Protein AF-A0A3A0GHF0-F1 (afdb_monomer_lite)

Secondary structure (DSSP, 8-state):
-HHHHHHHHHHHHHHHHHHHHHHTTSTTTT-THHHHHHHHHHHHHHHHHHHHHHHHHHHHHTTS-GGGPPTT-------EEEESSPPEEPTTT--EESEEEEEEEEEEEETTEEEEEEEEEEEEE--EEEEETTEEEEE-----GGG-PPPP--HHHHHHHHHHHHH--PPP---

Radius of gyration: 25.79 Å; chains: 1; bounding box: 51×45×76 Å

Sequence (175 aa):
MKKGCLILLLIWIVLSALYYQVLQGTELADQIWVPILYGLSGVLVIANLQGLRMVFGMRSAAKRAPHEWKAGSLVGFSGRIQAVSKALIAPFSGKEAVIIEYEIERRVGSGKSTSMQNHFMGFLMTPCTVYSARGPVRLIGFPLLAQIHPASDDPYSYEKAARYLAAAKFKELQK

Foldseek 3Di:
DVVVVVVLVVQLVVQLVVLQVVCCPDPCNVVSVVSNVVSVVVSVVVVVVVVVVVVVVQVVLQVDFPVPDDPPDRHDHAADKDAPDFFDQAPPPRDGHQKDWDWDWDWDDDDPPTDIHTDDIDIDHGWIWGDDPRGIDTDHDDPPVVPPDPPDPDPVVVVVVVVVVVPDDDDDDDD

pLDDT: mean 76.84, std 15.42, range [37.19, 96.25]

Structure (mmCIF, N/CA/C/O backbone):
data_AF-A0A3A0GHF0-F1
#
_entry.id   AF-A0A3A0GHF0-F1
#
loop_
_atom_site.group_PDB
_atom_site.id
_atom_site.type_symbol
_atom_site.label_atom_id
_atom_site.label_alt_id
_atom_site.label_comp_id
_atom_site.label_asym_id
_atom_site.label_entity_id
_atom_site.label_seq_id
_atom_site.pdbx_PDB_ins_code
_atom_site.Cartn_x
_atom_site.Cartn_y
_atom_site.Cartn_z
_atom_site.occupancy
_atom_site.B_iso_or_equiv
_atom_site.auth_seq_id
_atom_site.auth_comp_id
_atom_site.auth_asym_id
_atom_site.auth_atom_id
_atom_site.pdbx_PDB_model_num
ATOM 1 N N . MET A 1 1 ? -13.570 14.878 3.637 1.00 53.16 1 MET A N 1
ATOM 2 C CA . MET A 1 1 ? -13.098 14.838 5.045 1.00 53.16 1 MET A CA 1
ATOM 3 C C . MET A 1 1 ? -14.219 14.970 6.084 1.00 53.16 1 MET A C 1
ATOM 5 O O . MET A 1 1 ? -14.270 14.131 6.970 1.00 53.16 1 MET A O 1
ATOM 9 N N . LYS A 1 2 ? -15.156 15.932 5.978 1.00 68.69 2 LYS A N 1
ATOM 10 C CA . LYS A 1 2 ? -16.196 16.176 7.012 1.00 68.69 2 LYS A CA 1
ATOM 11 C C . LYS A 1 2 ? -17.116 14.975 7.322 1.00 68.69 2 LYS A C 1
ATOM 13 O O . LYS A 1 2 ? -17.438 14.743 8.478 1.00 68.69 2 LYS A O 1
ATOM 18 N N . LYS A 1 3 ? -17.486 14.177 6.310 1.00 80.38 3 LYS A N 1
ATOM 19 C CA . LYS A 1 3 ? -18.408 13.033 6.474 1.00 80.38 3 LYS A CA 1
ATOM 20 C C . LYS A 1 3 ? -17.802 11.864 7.268 1.00 80.38 3 LYS A C 1
ATOM 22 O O . LYS A 1 3 ? -18.480 11.298 8.112 1.00 80.38 3 LYS A O 1
ATOM 27 N N . GLY A 1 4 ? -16.527 11.531 7.037 1.00 79.44 4 GLY A N 1
ATOM 28 C CA . GLY A 1 4 ? -15.857 10.424 7.737 1.00 79.44 4 GLY A CA 1
ATOM 29 C C . GLY A 1 4 ? -15.609 10.720 9.217 1.00 79.44 4 GLY A C 1
ATOM 30 O O . GLY A 1 4 ? -15.836 9.861 10.061 1.00 79.44 4 GLY A O 1
ATOM 31 N N . CYS A 1 5 ? -15.229 11.963 9.530 1.00 86.00 5 CYS A N 1
ATOM 32 C CA . CYS A 1 5 ? -15.064 12.413 10.912 1.00 86.00 5 CYS A CA 1
ATOM 33 C C . CYS A 1 5 ? -16.392 12.358 11.688 1.00 86.00 5 CYS A C 1
ATOM 35 O O . CYS A 1 5 ? -16.434 11.817 12.787 1.00 86.00 5 CYS A O 1
ATOM 37 N N . LEU A 1 6 ? -17.494 12.822 11.080 1.00 91.69 6 LEU A N 1
ATOM 38 C CA . LEU A 1 6 ? -18.823 12.777 11.700 1.00 91.69 6 LEU A CA 1
ATOM 39 C C . LEU A 1 6 ? -19.262 11.339 12.031 1.00 91.69 6 LEU A C 1
ATOM 41 O O . LEU A 1 6 ? -19.767 11.085 13.119 1.00 91.69 6 LEU A O 1
ATOM 45 N N . ILE A 1 7 ? -19.044 10.395 11.110 1.00 90.06 7 ILE A N 1
ATOM 46 C CA . ILE A 1 7 ? -19.408 8.984 11.312 1.00 90.06 7 ILE A CA 1
ATOM 47 C C . ILE A 1 7 ? -18.605 8.368 12.465 1.00 90.06 7 ILE A C 1
ATOM 49 O O . ILE A 1 7 ? -19.186 7.700 13.316 1.00 90.06 7 ILE A O 1
ATOM 53 N N . LEU A 1 8 ? -17.292 8.614 12.533 1.00 88.62 8 LEU A N 1
ATOM 54 C CA . LEU A 1 8 ? -16.449 8.115 13.628 1.00 88.62 8 LEU A CA 1
ATOM 55 C C . LEU A 1 8 ? -16.881 8.678 14.986 1.00 88.62 8 LEU A C 1
ATOM 57 O O . LEU A 1 8 ? -16.920 7.940 15.967 1.00 88.62 8 LEU A O 1
ATOM 61 N N . LEU A 1 9 ? -17.256 9.958 15.027 1.00 92.81 9 LEU A N 1
ATOM 62 C CA . LEU A 1 9 ? -17.736 10.619 16.238 1.00 92.81 9 LEU A CA 1
ATOM 63 C C . LEU A 1 9 ? -19.074 10.020 16.705 1.00 92.81 9 LEU A C 1
ATOM 65 O O . LEU A 1 9 ? -19.246 9.739 17.887 1.00 92.81 9 LEU A O 1
ATOM 69 N N . LEU A 1 10 ? -19.994 9.729 15.780 1.00 94.38 10 LEU A N 1
ATOM 70 C CA . LEU A 1 10 ? -21.251 9.046 16.107 1.00 94.38 10 LEU A CA 1
ATOM 71 C C . LEU A 1 10 ? -21.016 7.638 16.666 1.00 94.38 10 LEU A C 1
ATOM 73 O O . LEU A 1 10 ? -21.598 7.286 17.690 1.00 94.38 10 LEU A O 1
ATOM 77 N N . ILE A 1 11 ? -20.138 6.848 16.040 1.00 94.00 11 ILE A N 1
ATOM 78 C CA . ILE A 1 11 ? -19.788 5.504 16.530 1.00 94.00 11 ILE A CA 1
ATOM 79 C C . ILE A 1 11 ? -19.173 5.593 17.931 1.00 94.00 11 ILE A C 1
ATOM 81 O O . ILE A 1 11 ? -19.510 4.792 18.802 1.00 94.00 11 ILE A O 1
ATOM 85 N N . TRP A 1 12 ? -18.314 6.585 18.169 1.00 95.88 12 TRP A N 1
ATOM 86 C CA . TRP A 1 12 ? -17.704 6.820 19.473 1.00 95.88 12 TRP A CA 1
ATOM 87 C C . TRP A 1 12 ? -18.730 7.118 20.569 1.00 95.88 12 TRP A C 1
ATOM 89 O O . TRP A 1 12 ? -18.669 6.512 21.639 1.00 95.88 12 TRP A O 1
ATOM 99 N N . ILE A 1 13 ? -19.686 8.013 20.300 1.00 95.81 13 ILE A N 1
ATOM 100 C CA . ILE A 1 13 ? -20.758 8.357 21.247 1.00 95.81 13 ILE A CA 1
ATOM 101 C C . ILE A 1 13 ? -21.580 7.112 21.584 1.00 95.81 13 ILE A C 1
ATOM 103 O O . ILE A 1 13 ? -21.816 6.832 22.758 1.00 95.81 13 ILE A O 1
ATOM 107 N N . VAL A 1 14 ? -21.973 6.339 20.567 1.00 96.25 14 VAL A N 1
ATOM 108 C CA . VAL A 1 14 ? -22.766 5.116 20.752 1.00 96.25 14 VAL A CA 1
ATOM 109 C C . VAL A 1 14 ? -22.005 4.083 21.584 1.00 96.25 14 VAL A C 1
ATOM 111 O O . VAL A 1 14 ? -22.564 3.535 22.530 1.00 96.25 14 VAL A O 1
ATOM 114 N N . LEU A 1 15 ? -20.724 3.843 21.287 1.00 95.12 15 LEU A N 1
ATOM 115 C CA . LEU A 1 15 ? -19.904 2.909 22.063 1.00 95.12 15 LEU A CA 1
ATOM 116 C C . LEU A 1 15 ? -19.706 3.377 23.503 1.00 95.12 15 LEU A C 1
ATOM 118 O O . LEU A 1 15 ? -19.812 2.570 24.420 1.00 95.12 15 LEU A O 1
ATOM 122 N N . SER A 1 16 ? -19.471 4.671 23.712 1.00 93.88 16 SER A N 1
ATOM 123 C CA . SER A 1 16 ? -19.315 5.237 25.055 1.00 93.88 16 SER A CA 1
ATOM 124 C C . SER A 1 16 ? -20.600 5.078 25.876 1.00 93.88 16 SER A C 1
ATOM 126 O O . SER A 1 16 ? -20.542 4.679 27.035 1.00 93.88 16 SER A O 1
ATOM 128 N N . ALA A 1 17 ? -21.769 5.307 25.269 1.00 94.50 17 ALA A N 1
ATOM 129 C CA . ALA A 1 17 ? -23.062 5.096 25.921 1.00 94.50 17 ALA A CA 1
ATOM 130 C C . ALA A 1 17 ? -23.320 3.614 26.253 1.00 94.50 17 ALA A C 1
ATOM 132 O O . ALA A 1 17 ? -23.797 3.304 27.344 1.00 94.50 17 ALA A O 1
ATOM 133 N N . LEU A 1 18 ? -22.958 2.695 25.351 1.00 94.69 18 LEU A N 1
ATOM 134 C CA . LEU A 1 18 ? -23.051 1.251 25.593 1.00 94.69 18 LEU A CA 1
ATOM 135 C C . LEU A 1 18 ? -22.135 0.810 26.741 1.00 94.69 18 LEU A C 1
ATOM 137 O O . LEU A 1 18 ? -22.583 0.099 27.637 1.00 94.69 18 LEU A O 1
ATOM 141 N N . TYR A 1 19 ? -20.878 1.264 26.761 1.00 93.25 19 TYR A N 1
ATOM 142 C CA . TYR A 1 19 ? -19.967 0.982 27.872 1.00 93.25 19 TYR A CA 1
ATOM 143 C C . TYR A 1 19 ? -20.485 1.557 29.187 1.00 93.25 19 TYR A C 1
ATOM 145 O O . TYR A 1 19 ? -20.392 0.887 30.210 1.00 93.25 19 TYR A O 1
ATOM 153 N N . TYR A 1 20 ? -21.070 2.757 29.167 1.00 93.06 20 TYR A N 1
ATOM 154 C CA . TYR A 1 20 ? -21.671 3.349 30.359 1.00 93.06 20 TYR A CA 1
ATOM 155 C C . TYR A 1 20 ? -22.799 2.470 30.913 1.00 93.06 20 TYR A C 1
ATOM 157 O O . TYR A 1 20 ? -22.801 2.185 32.105 1.00 93.06 20 TYR A O 1
ATOM 165 N N . GLN A 1 21 ? -23.698 1.964 30.057 1.00 92.88 21 GLN A N 1
ATOM 166 C CA . GLN A 1 21 ? -24.761 1.038 30.471 1.00 92.88 21 GLN A CA 1
ATOM 167 C C . GLN A 1 21 ? -24.212 -0.264 31.065 1.00 92.88 21 GLN A C 1
ATOM 169 O O . GLN A 1 21 ? -24.689 -0.710 32.105 1.00 92.88 21 GLN A O 1
ATOM 174 N N . VAL A 1 22 ? -23.192 -0.858 30.439 1.00 93.12 22 VAL A N 1
ATOM 175 C CA . VAL A 1 22 ? -22.561 -2.098 30.927 1.00 93.12 22 VAL A CA 1
ATOM 176 C C . VAL A 1 22 ? -21.872 -1.889 32.281 1.00 93.12 22 VAL A C 1
ATOM 178 O O . VAL A 1 22 ? -21.885 -2.784 33.124 1.00 93.12 22 VAL A O 1
ATOM 181 N N . LEU A 1 23 ? -21.294 -0.709 32.516 1.00 92.38 23 LEU A N 1
ATOM 182 C CA . LEU A 1 23 ? -20.559 -0.396 33.741 1.00 92.38 23 LEU A CA 1
ATOM 183 C C . LEU A 1 23 ? -21.449 -0.002 34.927 1.00 92.38 23 LEU A C 1
ATOM 185 O O . LEU A 1 23 ? -20.933 0.029 36.043 1.00 92.38 23 LEU A O 1
ATOM 189 N N . GLN A 1 24 ? -22.758 0.232 34.740 1.00 88.00 24 GLN A N 1
ATOM 190 C CA . GLN A 1 24 ? -23.667 0.644 35.826 1.00 88.00 24 GLN A CA 1
ATOM 191 C C . GLN A 1 24 ? -23.768 -0.363 36.989 1.00 88.00 24 GLN A C 1
ATOM 193 O O . GLN A 1 24 ? -24.219 0.004 38.067 1.00 88.00 24 GLN A O 1
ATOM 198 N N . GLY A 1 25 ? -23.332 -1.614 36.801 1.00 85.19 25 GLY A N 1
ATOM 199 C CA . GLY A 1 25 ? -23.279 -2.641 37.851 1.00 85.19 25 GLY A CA 1
ATOM 200 C C . GLY A 1 25 ? -21.897 -2.869 38.474 1.00 85.19 25 GLY A C 1
ATOM 201 O O . GLY A 1 25 ? -21.702 -3.880 39.142 1.00 85.19 25 GLY A O 1
ATOM 202 N N . THR A 1 26 ? -20.919 -1.998 38.215 1.00 90.19 26 THR A N 1
ATOM 203 C CA . THR A 1 26 ? -19.516 -2.188 38.627 1.00 90.19 26 THR A CA 1
ATOM 204 C C . THR A 1 26 ? -19.025 -1.048 39.516 1.00 90.19 26 THR A C 1
ATOM 206 O O . THR A 1 26 ? -19.581 0.045 39.491 1.00 90.19 26 THR A O 1
ATOM 209 N N . GLU A 1 27 ? -17.920 -1.256 40.237 1.00 89.50 27 GLU A N 1
ATOM 210 C CA . GLU A 1 27 ? -17.247 -0.206 41.032 1.00 89.50 27 GLU A CA 1
ATOM 211 C C . GLU A 1 27 ? -16.770 0.995 40.190 1.00 89.50 27 GLU A C 1
ATOM 213 O O . GLU A 1 27 ? -16.415 2.046 40.718 1.00 89.50 27 GLU A O 1
ATOM 218 N N . LEU A 1 28 ? -16.767 0.852 38.862 1.00 86.25 28 LEU A N 1
ATOM 219 C CA . LEU A 1 28 ? -16.364 1.878 37.905 1.00 86.25 28 LEU A CA 1
ATOM 220 C C . LEU A 1 28 ? -17.543 2.746 37.428 1.00 86.25 28 LEU A C 1
ATOM 222 O O . LEU A 1 28 ? -17.331 3.634 36.603 1.00 86.25 28 LEU A O 1
ATOM 226 N N . ALA A 1 29 ? -18.767 2.517 37.923 1.00 85.81 29 ALA A N 1
ATOM 227 C CA . ALA A 1 29 ? -19.974 3.225 37.484 1.00 85.81 29 ALA A CA 1
ATOM 228 C C . ALA A 1 29 ? -19.890 4.753 37.669 1.00 85.81 29 ALA A C 1
ATOM 230 O O . ALA A 1 29 ? -20.343 5.505 36.803 1.00 85.81 29 ALA A O 1
ATOM 231 N N . ASP A 1 30 ? -19.254 5.213 38.750 1.00 87.44 30 ASP A N 1
ATOM 232 C CA . ASP A 1 30 ? -19.112 6.644 39.063 1.00 87.44 30 ASP A CA 1
ATOM 233 C C . ASP A 1 30 ? -18.030 7.338 38.218 1.00 87.44 30 ASP A C 1
ATOM 235 O O . ASP A 1 30 ? -17.949 8.567 38.145 1.00 87.44 30 ASP A O 1
ATOM 239 N N . GLN A 1 31 ? -17.184 6.564 37.538 1.00 91.62 31 GLN A N 1
ATOM 240 C CA . GLN A 1 31 ? -16.056 7.082 36.777 1.00 91.62 31 GLN A CA 1
ATOM 241 C C . GLN A 1 31 ? -16.444 7.317 35.315 1.00 91.62 31 GLN A C 1
ATOM 243 O O . GLN A 1 31 ? -16.125 6.529 34.429 1.00 91.62 31 GLN A O 1
ATOM 248 N N . ILE A 1 32 ? -17.077 8.461 35.039 1.00 88.56 32 ILE A N 1
ATOM 249 C CA . ILE A 1 32 ? -17.565 8.847 33.696 1.00 88.56 32 ILE A CA 1
ATOM 250 C C . ILE A 1 32 ? -16.465 8.800 32.615 1.00 88.56 32 ILE A C 1
ATOM 252 O O . ILE A 1 32 ? -16.749 8.550 31.444 1.00 88.56 32 ILE A O 1
ATOM 256 N N . TRP A 1 33 ? -15.195 8.996 32.979 1.00 92.31 33 TRP A N 1
ATOM 257 C CA . TRP A 1 33 ? -14.073 8.945 32.035 1.00 92.31 33 TRP A CA 1
ATOM 258 C C . TRP A 1 33 ? -13.784 7.532 31.495 1.00 92.31 33 TRP A C 1
ATOM 260 O O . TRP A 1 33 ? -13.268 7.395 30.384 1.00 92.31 33 TRP A O 1
ATOM 270 N N . VAL A 1 34 ? -14.140 6.481 32.239 1.00 92.25 34 VAL A N 1
ATOM 271 C CA . VAL A 1 34 ? -13.896 5.078 31.875 1.00 92.25 34 VAL A CA 1
ATOM 272 C C . VAL A 1 34 ? -14.632 4.693 30.581 1.00 92.25 34 VAL A C 1
ATOM 274 O O . VAL A 1 34 ? -13.960 4.328 29.612 1.00 92.25 34 VAL A O 1
ATOM 277 N N . PRO A 1 35 ? -15.970 4.821 30.472 1.00 91.44 35 PRO A N 1
ATOM 278 C CA . PRO A 1 35 ? -16.691 4.482 29.243 1.00 91.44 35 PRO A CA 1
ATOM 279 C C . PRO A 1 35 ? -16.289 5.345 28.042 1.00 91.44 35 PRO A C 1
ATOM 281 O O . PRO A 1 35 ? -16.324 4.863 26.913 1.00 91.44 35 PRO A O 1
ATOM 284 N N . ILE A 1 36 ? -15.846 6.586 28.267 1.00 93.19 36 ILE A N 1
ATOM 285 C CA . ILE A 1 36 ? -15.336 7.486 27.220 1.00 93.19 36 ILE A CA 1
ATOM 286 C C . ILE A 1 36 ? -14.039 6.928 26.605 1.00 93.19 36 ILE A C 1
ATOM 288 O O . ILE A 1 36 ? -13.903 6.867 25.377 1.00 93.19 36 ILE A O 1
ATOM 292 N N . LEU A 1 37 ? -13.092 6.487 27.442 1.00 93.81 37 LEU A N 1
ATOM 293 C CA . LEU A 1 37 ? -11.836 5.886 26.979 1.00 93.81 37 LEU A CA 1
ATOM 294 C C . LEU A 1 37 ? -12.051 4.522 26.318 1.00 93.81 37 LEU A C 1
ATOM 296 O O . LEU A 1 37 ? -11.461 4.259 25.269 1.00 93.81 37 LEU A O 1
ATOM 300 N N . TYR A 1 38 ? -12.914 3.675 26.882 1.00 93.06 38 TYR A N 1
ATOM 301 C CA . TYR A 1 38 ? -13.268 2.392 26.266 1.00 93.06 38 TYR A CA 1
ATOM 302 C C . TYR A 1 38 ? -14.021 2.573 24.942 1.00 93.06 38 TYR A C 1
ATOM 304 O O . TYR A 1 38 ? -13.766 1.858 23.973 1.00 93.06 38 TYR A O 1
ATOM 312 N N . GLY A 1 39 ? -14.890 3.581 24.846 1.00 91.88 39 GLY A N 1
ATOM 313 C CA . GLY A 1 39 ? -15.513 3.964 23.585 1.00 91.88 39 GLY A CA 1
ATOM 314 C C . GLY A 1 39 ? -14.474 4.375 22.541 1.00 91.88 39 GLY A C 1
ATOM 315 O O . GLY A 1 39 ? -14.554 3.949 21.388 1.00 91.88 39 GLY A O 1
ATOM 316 N N . LEU A 1 40 ? -13.462 5.160 22.935 1.00 93.62 40 LEU A N 1
ATOM 317 C CA . LEU A 1 40 ? -12.392 5.603 22.034 1.00 93.62 40 LEU A CA 1
ATOM 318 C C . LEU A 1 40 ? -11.540 4.427 21.543 1.00 93.62 40 LEU A C 1
ATOM 320 O O . LEU A 1 40 ? -11.281 4.315 20.343 1.00 93.62 40 LEU A O 1
ATOM 324 N N . SER A 1 41 ? -11.134 3.531 22.445 1.00 93.31 41 SER A N 1
ATOM 325 C CA . SER A 1 41 ? -10.373 2.336 22.074 1.00 93.31 41 SER A CA 1
ATOM 326 C C . SER A 1 41 ? -11.181 1.425 21.144 1.00 93.31 41 SER A C 1
ATOM 328 O O . SER A 1 41 ? -10.644 0.953 20.141 1.00 93.31 41 SER A O 1
ATOM 330 N N . GLY A 1 42 ? -12.487 1.268 21.385 1.00 92.19 42 GLY A N 1
ATOM 331 C CA . GLY A 1 42 ? -13.397 0.536 20.504 1.00 92.19 42 GLY A CA 1
ATOM 332 C C . GLY A 1 42 ? -13.442 1.104 19.082 1.00 92.19 42 GLY A C 1
ATOM 333 O O . GLY A 1 42 ? -13.328 0.353 18.110 1.00 92.19 42 GLY A O 1
ATOM 334 N N . VAL A 1 43 ? -13.516 2.430 18.931 1.00 93.06 43 VAL A N 1
ATOM 335 C CA . VAL A 1 43 ? -13.459 3.085 17.610 1.00 93.06 43 VAL A CA 1
ATOM 336 C C . VAL A 1 43 ? -12.129 2.829 16.909 1.00 93.06 43 VAL A C 1
ATOM 338 O O . VAL A 1 43 ? -12.123 2.526 15.715 1.00 93.06 43 VAL A O 1
ATOM 341 N N . LEU A 1 44 ? -11.006 2.905 17.630 1.00 90.75 44 LEU A N 1
ATOM 342 C CA . LEU A 1 44 ? -9.686 2.616 17.063 1.00 90.75 44 LEU A CA 1
ATOM 343 C C . LEU A 1 44 ? -9.587 1.164 16.584 1.00 90.75 44 LEU A C 1
ATOM 345 O O . LEU A 1 44 ? -9.067 0.916 15.495 1.00 90.75 44 LEU A O 1
ATOM 349 N N . VAL A 1 45 ? -10.122 0.204 17.341 1.00 92.56 45 VAL A N 1
ATOM 350 C CA . VAL A 1 45 ? -10.171 -1.207 16.927 1.00 92.56 45 VAL A CA 1
ATOM 351 C C . VAL A 1 45 ? -11.007 -1.369 15.656 1.00 92.56 45 VAL A C 1
ATOM 353 O O . VAL A 1 45 ? -10.544 -1.986 14.697 1.00 92.56 45 VAL A O 1
ATOM 356 N N . ILE A 1 46 ? -12.199 -0.766 15.595 1.00 89.44 46 ILE A N 1
ATOM 357 C CA . ILE A 1 46 ? -13.063 -0.819 14.405 1.00 89.44 46 ILE A CA 1
ATOM 358 C C . ILE A 1 46 ? -12.363 -0.203 13.188 1.00 89.44 46 ILE A C 1
ATOM 360 O O . ILE A 1 46 ? -12.384 -0.794 12.108 1.00 89.44 46 ILE A O 1
ATOM 364 N N . ALA A 1 47 ? -11.709 0.949 13.349 1.00 86.44 47 ALA A N 1
ATOM 365 C CA . ALA A 1 47 ? -10.977 1.608 12.270 1.00 86.44 47 ALA A CA 1
ATOM 366 C C . ALA A 1 47 ? -9.832 0.727 11.734 1.00 86.44 47 ALA A C 1
ATOM 368 O O . ALA A 1 47 ? -9.688 0.559 10.521 1.00 86.44 47 ALA A O 1
ATOM 369 N N . ASN A 1 48 ? -9.066 0.092 12.626 1.00 87.62 48 ASN A N 1
ATOM 370 C CA . ASN A 1 48 ? -8.008 -0.844 12.238 1.00 87.62 48 ASN A CA 1
ATOM 371 C C . ASN A 1 48 ? -8.568 -2.093 11.533 1.00 87.62 48 ASN A C 1
ATOM 373 O O . ASN A 1 48 ? -8.014 -2.534 10.524 1.00 87.62 48 ASN A O 1
ATOM 377 N N . LEU A 1 49 ? -9.700 -2.634 11.996 1.00 88.88 49 LEU A N 1
ATOM 378 C CA . LEU A 1 49 ? -10.376 -3.765 11.350 1.00 88.88 49 LEU A CA 1
ATOM 379 C C . LEU A 1 49 ? -10.911 -3.412 9.956 1.00 88.88 49 LEU A C 1
ATOM 381 O O . LEU A 1 49 ? -10.846 -4.242 9.047 1.00 88.88 49 LEU A O 1
ATOM 385 N N . GLN A 1 50 ? -11.405 -2.189 9.751 1.00 83.75 50 GLN A N 1
ATOM 386 C CA . GLN A 1 50 ? -11.809 -1.707 8.427 1.00 83.75 50 GLN A CA 1
ATOM 387 C C . GLN A 1 50 ? -10.613 -1.631 7.470 1.00 83.75 50 GLN A C 1
ATOM 389 O O . GLN A 1 50 ? -10.711 -2.108 6.336 1.00 83.75 50 GLN A O 1
ATOM 394 N N . GLY A 1 51 ? -9.471 -1.118 7.940 1.00 78.06 51 GLY A N 1
ATOM 395 C CA . GLY A 1 51 ? -8.218 -1.129 7.180 1.00 78.06 51 GLY A CA 1
ATOM 396 C C . GLY A 1 51 ? -7.787 -2.549 6.809 1.00 78.06 51 GLY A C 1
ATOM 397 O O . GLY A 1 51 ? -7.474 -2.837 5.653 1.00 78.06 51 GLY A O 1
ATOM 398 N N . LEU A 1 52 ? -7.878 -3.481 7.758 1.00 81.94 52 LEU A N 1
ATOM 399 C CA . LEU A 1 52 ? -7.555 -4.885 7.525 1.00 81.94 52 LEU A CA 1
ATOM 400 C C . LEU A 1 52 ? -8.506 -5.542 6.506 1.00 81.94 52 LEU A C 1
ATOM 402 O O . LEU A 1 52 ? -8.061 -6.269 5.618 1.00 81.94 52 LEU A O 1
ATOM 406 N N . ARG A 1 53 ? -9.811 -5.248 6.572 1.00 79.12 53 ARG A N 1
ATOM 407 C CA . ARG A 1 53 ? -10.807 -5.726 5.597 1.00 79.12 53 ARG A CA 1
ATOM 408 C C . ARG A 1 53 ? -10.512 -5.212 4.190 1.00 79.12 53 ARG A C 1
ATOM 410 O O . ARG A 1 53 ? -10.639 -5.974 3.232 1.00 79.12 53 ARG A O 1
ATOM 417 N N . MET A 1 54 ? -10.081 -3.958 4.060 1.00 75.00 54 MET A N 1
ATOM 418 C CA . MET A 1 54 ? -9.657 -3.387 2.781 1.00 75.00 54 MET A CA 1
ATOM 419 C C . MET A 1 54 ? -8.439 -4.130 2.217 1.00 75.00 54 MET A C 1
ATOM 421 O O . MET A 1 54 ? -8.457 -4.533 1.055 1.00 75.00 54 MET A O 1
ATOM 425 N N . VAL A 1 55 ? -7.431 -4.414 3.050 1.00 74.00 55 VAL A N 1
ATOM 426 C CA . VAL A 1 55 ? -6.252 -5.206 2.656 1.00 74.00 55 VAL A CA 1
ATOM 427 C C . VAL A 1 55 ? -6.641 -6.625 2.234 1.00 74.00 55 VAL A C 1
ATOM 429 O O . VAL A 1 55 ? -6.141 -7.132 1.228 1.00 74.00 55 VAL A O 1
ATOM 432 N N . PHE A 1 56 ? -7.561 -7.278 2.947 1.00 75.00 56 PHE A N 1
ATOM 433 C CA . PHE A 1 56 ? -8.062 -8.596 2.550 1.00 75.00 56 PHE A CA 1
ATOM 434 C C . PHE A 1 56 ? -8.848 -8.559 1.233 1.00 75.00 56 PHE A C 1
ATOM 436 O O . PHE A 1 56 ? -8.689 -9.464 0.411 1.00 75.00 56 PHE A O 1
ATOM 443 N N . GLY A 1 57 ? -9.636 -7.508 0.994 1.00 67.88 57 GLY A N 1
ATOM 444 C CA . GLY A 1 57 ? -10.312 -7.274 -0.285 1.00 67.88 57 GLY A CA 1
ATOM 445 C C . GLY A 1 57 ? -9.330 -7.041 -1.438 1.00 67.88 57 GLY A C 1
ATOM 446 O O . GLY A 1 57 ? -9.489 -7.595 -2.521 1.00 67.88 57 GLY A O 1
ATOM 447 N N . MET A 1 58 ? -8.249 -6.300 -1.199 1.00 64.81 58 MET A N 1
ATOM 448 C CA . MET A 1 58 ? -7.171 -6.130 -2.178 1.00 64.81 58 MET A CA 1
ATOM 449 C C . MET A 1 58 ? -6.434 -7.445 -2.449 1.00 64.81 58 MET A C 1
ATOM 451 O O . MET A 1 58 ? -6.128 -7.761 -3.597 1.00 64.81 58 MET A O 1
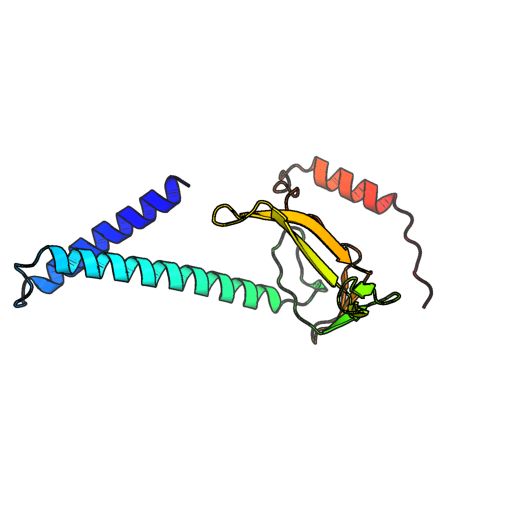ATOM 455 N N . ARG A 1 59 ? -6.198 -8.265 -1.416 1.00 64.94 59 ARG A N 1
ATOM 456 C CA . ARG A 1 59 ? -5.617 -9.606 -1.578 1.00 64.94 59 ARG A CA 1
ATOM 457 C C . ARG A 1 59 ? -6.512 -10.531 -2.394 1.00 64.94 59 ARG A C 1
ATOM 459 O O . ARG A 1 59 ? -5.979 -11.336 -3.148 1.00 64.94 59 ARG A O 1
ATOM 466 N N . SER A 1 60 ? -7.837 -10.455 -2.259 1.00 63.56 60 SER A N 1
ATOM 467 C CA . SER A 1 60 ? -8.748 -11.256 -3.085 1.00 63.56 60 SER A CA 1
ATOM 468 C C . SER A 1 60 ? -8.813 -10.746 -4.526 1.00 63.56 60 SER A C 1
ATOM 470 O O . SER A 1 60 ? -8.794 -11.563 -5.445 1.00 63.56 60 SER A O 1
ATOM 472 N N . ALA A 1 61 ? -8.766 -9.428 -4.746 1.00 61.75 61 ALA A N 1
ATOM 473 C CA . ALA A 1 61 ? -8.594 -8.847 -6.078 1.00 61.75 61 ALA A CA 1
ATOM 474 C C . ALA A 1 61 ? -7.269 -9.289 -6.727 1.00 61.75 61 ALA A C 1
ATOM 476 O O . ALA A 1 61 ? -7.238 -9.580 -7.920 1.00 61.75 61 ALA A O 1
ATOM 477 N N . ALA A 1 62 ? -6.206 -9.452 -5.930 1.00 64.00 62 ALA A N 1
ATOM 478 C CA . ALA A 1 62 ? -4.913 -9.959 -6.387 1.00 64.00 62 ALA A CA 1
ATOM 479 C C . ALA A 1 62 ? -4.881 -11.452 -6.753 1.00 64.00 62 ALA A C 1
ATOM 481 O O . ALA A 1 62 ? -3.876 -11.946 -7.273 1.00 64.00 62 ALA A O 1
ATOM 482 N N . LYS A 1 63 ? -5.959 -12.196 -6.470 1.00 67.62 63 LYS A N 1
ATOM 483 C CA . LYS A 1 63 ? -6.069 -13.615 -6.833 1.00 67.62 63 LYS A CA 1
ATOM 484 C C . LYS A 1 63 ? -6.559 -13.840 -8.261 1.00 67.62 63 LYS A C 1
ATOM 486 O O . LYS A 1 63 ? -6.390 -14.956 -8.744 1.00 67.62 63 LYS A O 1
ATOM 491 N N . ARG A 1 64 ? -7.134 -12.825 -8.914 1.00 72.38 64 ARG A N 1
ATOM 492 C CA . ARG A 1 64 ? -7.670 -12.936 -10.277 1.00 72.38 64 ARG A CA 1
ATOM 493 C C . ARG A 1 64 ? -6.548 -12.989 -11.301 1.00 72.38 64 ARG A C 1
ATOM 495 O O . ARG A 1 64 ? -5.577 -12.235 -11.195 1.00 72.38 64 ARG A O 1
ATOM 502 N N . ALA A 1 65 ? -6.680 -13.873 -12.281 1.00 77.88 65 ALA A N 1
ATOM 503 C CA . ALA A 1 65 ? -5.711 -13.963 -13.364 1.00 77.88 65 ALA A CA 1
ATOM 504 C C . ALA A 1 65 ? -5.805 -12.723 -14.276 1.00 77.88 65 ALA A C 1
ATOM 506 O O . ALA A 1 65 ? -6.889 -12.148 -14.389 1.00 77.88 65 ALA A O 1
ATOM 507 N N . PRO A 1 66 ? -4.714 -12.304 -14.950 1.00 80.19 66 PRO A N 1
ATOM 508 C CA . PRO A 1 66 ? -4.718 -11.090 -15.773 1.00 80.19 66 PRO A CA 1
ATOM 509 C C . PRO A 1 66 ? -5.819 -11.033 -16.843 1.00 80.19 66 PRO A C 1
ATOM 511 O O . PRO A 1 66 ? -6.323 -9.958 -17.149 1.00 80.19 66 PRO A O 1
ATOM 514 N N . HIS A 1 67 ? -6.236 -12.183 -17.381 1.00 80.25 67 HIS A N 1
ATOM 515 C CA . HIS A 1 67 ? -7.301 -12.270 -18.386 1.00 80.25 67 HIS A CA 1
ATOM 516 C C . HIS A 1 67 ? -8.717 -12.038 -17.820 1.00 80.25 67 HIS A C 1
ATOM 518 O O . HIS A 1 67 ? -9.646 -11.806 -18.584 1.00 80.25 67 HIS A O 1
ATOM 524 N N . GLU A 1 68 ? -8.896 -12.086 -16.497 1.00 82.75 68 GLU A N 1
ATOM 525 C CA . GLU A 1 68 ? -10.181 -11.861 -15.815 1.00 82.75 68 GLU A CA 1
ATOM 526 C C . GLU A 1 68 ? -10.368 -10.396 -15.381 1.00 82.75 68 GLU A C 1
ATOM 528 O O . GLU A 1 68 ? -11.363 -10.040 -14.737 1.00 82.75 68 GLU A O 1
ATOM 533 N N . TRP A 1 69 ? -9.382 -9.539 -15.649 1.00 83.88 69 TRP A N 1
ATOM 534 C CA . TRP A 1 69 ? -9.395 -8.155 -15.196 1.00 83.88 69 TRP A CA 1
ATOM 535 C C . TRP A 1 69 ? -10.382 -7.317 -16.001 1.00 83.88 69 TRP A C 1
ATOM 537 O O . TRP A 1 69 ? -10.420 -7.357 -17.229 1.00 83.88 69 TRP A O 1
ATOM 547 N N . LYS A 1 70 ? -11.178 -6.516 -15.288 1.00 78.75 70 LYS A N 1
ATOM 548 C CA . LYS A 1 70 ? -12.102 -5.556 -15.896 1.00 78.75 70 LYS A CA 1
ATOM 549 C C . LYS A 1 70 ? -11.448 -4.182 -15.951 1.00 78.75 70 LYS A C 1
ATOM 551 O O . LYS A 1 70 ? -10.803 -3.768 -14.983 1.00 78.75 70 LYS A O 1
ATOM 556 N N . ALA A 1 71 ? -11.653 -3.462 -17.050 1.00 76.38 71 ALA A N 1
ATOM 557 C CA . ALA A 1 71 ? -11.239 -2.068 -17.152 1.00 76.38 71 ALA A CA 1
ATOM 558 C C . ALA A 1 71 ? -11.824 -1.247 -15.985 1.00 76.38 71 ALA A C 1
ATOM 560 O O . ALA A 1 71 ? -12.960 -1.472 -15.571 1.00 76.38 71 ALA A O 1
ATOM 561 N N . GLY A 1 72 ? -11.017 -0.353 -15.411 1.00 74.25 72 GLY A N 1
ATOM 562 C CA . GLY A 1 72 ? -11.401 0.473 -14.259 1.00 74.25 72 GLY A CA 1
ATOM 563 C C . GLY A 1 72 ? -11.434 -0.252 -12.906 1.00 74.25 72 GLY A C 1
ATOM 564 O O . GLY A 1 72 ? -11.614 0.397 -11.878 1.00 74.25 72 GLY A O 1
ATOM 565 N N . SER A 1 73 ? -11.230 -1.575 -12.858 1.00 71.00 73 SER A N 1
ATOM 566 C CA . SER A 1 73 ? -11.175 -2.298 -11.584 1.00 71.00 73 SER A CA 1
ATOM 567 C C . SER A 1 73 ? -9.799 -2.191 -10.927 1.00 71.00 73 SER A C 1
ATOM 569 O O . SER A 1 73 ? -8.764 -2.341 -11.576 1.00 71.00 73 SER A O 1
ATOM 571 N N . LEU A 1 74 ? -9.786 -1.955 -9.613 1.00 71.56 74 LEU A N 1
ATOM 572 C CA . LEU A 1 74 ? -8.562 -2.017 -8.825 1.00 71.56 74 LEU A CA 1
ATOM 573 C C . LEU A 1 74 ? -8.132 -3.481 -8.681 1.00 71.56 74 LEU A C 1
ATOM 575 O O . LEU A 1 74 ? -8.827 -4.281 -8.050 1.00 71.56 74 LEU A O 1
ATOM 579 N N . VAL A 1 75 ? -6.979 -3.818 -9.252 1.00 75.56 75 VAL A N 1
ATOM 580 C CA . VAL A 1 75 ? -6.373 -5.149 -9.162 1.00 75.56 75 VAL A CA 1
ATOM 581 C C . VAL A 1 75 ? -5.049 -5.075 -8.415 1.00 75.56 75 VAL A C 1
ATOM 583 O O . VAL A 1 75 ? -4.282 -4.128 -8.567 1.00 75.56 75 VAL A O 1
ATOM 586 N N . GLY A 1 76 ? -4.784 -6.082 -7.588 1.00 75.38 76 GLY A N 1
ATOM 587 C CA . GLY A 1 76 ? -3.450 -6.305 -7.044 1.00 75.38 76 GLY A CA 1
ATOM 588 C C . GLY A 1 76 ? -2.700 -7.304 -7.919 1.00 75.38 76 GLY A C 1
ATOM 589 O O . GLY A 1 76 ? -3.299 -8.208 -8.492 1.00 75.38 76 GLY A O 1
ATOM 590 N N . PHE A 1 77 ? -1.384 -7.182 -8.017 1.00 77.62 77 PHE A N 1
ATOM 591 C CA . PHE A 1 77 ? -0.568 -8.188 -8.685 1.00 77.62 77 PHE A CA 1
ATOM 592 C C . PHE A 1 77 ? 0.778 -8.295 -7.981 1.00 77.62 77 PHE A C 1
ATOM 594 O O . PHE A 1 77 ? 1.371 -7.284 -7.612 1.00 77.62 77 PHE A O 1
ATOM 601 N N . SER A 1 78 ? 1.247 -9.519 -7.757 1.00 83.06 78 SER A N 1
ATOM 602 C CA . SER A 1 78 ? 2.528 -9.773 -7.104 1.00 83.06 78 SER A CA 1
ATOM 603 C C . SER A 1 78 ? 3.262 -10.915 -7.789 1.00 83.06 78 SER A C 1
ATOM 605 O O . SER A 1 78 ? 2.663 -11.899 -8.237 1.00 83.06 78 SER A O 1
ATOM 607 N N . GLY A 1 79 ? 4.579 -10.771 -7.878 1.00 87.06 79 GLY A N 1
ATOM 608 C CA . GLY A 1 79 ? 5.436 -11.708 -8.580 1.00 87.06 79 GLY A CA 1
ATOM 609 C C . GLY A 1 79 ? 6.881 -11.233 -8.633 1.00 87.06 79 GLY A C 1
ATOM 610 O O . GLY A 1 79 ? 7.219 -10.161 -8.129 1.00 87.06 79 GLY A O 1
ATOM 611 N N . ARG A 1 80 ? 7.736 -12.040 -9.259 1.00 90.56 80 ARG A N 1
ATOM 612 C CA . ARG A 1 80 ? 9.134 -11.684 -9.502 1.00 90.56 80 ARG A CA 1
ATOM 613 C C . ARG A 1 80 ? 9.200 -10.659 -10.626 1.00 90.56 80 ARG A C 1
ATOM 615 O O . ARG A 1 80 ? 8.735 -10.930 -11.728 1.00 90.56 80 ARG A O 1
ATOM 622 N N . ILE A 1 81 ? 9.800 -9.506 -10.357 1.00 91.00 81 ILE A N 1
ATOM 623 C CA . ILE A 1 81 ? 10.031 -8.473 -11.368 1.00 91.00 81 ILE A CA 1
ATOM 624 C C . ILE A 1 81 ? 11.328 -8.794 -12.114 1.00 91.00 81 ILE A C 1
ATOM 626 O O . ILE A 1 81 ? 12.350 -9.086 -11.493 1.00 91.00 81 ILE A O 1
ATOM 630 N N . GLN A 1 82 ? 11.291 -8.729 -13.441 1.00 92.19 82 GLN A N 1
ATOM 631 C CA . GLN A 1 82 ? 12.461 -8.885 -14.296 1.00 92.19 82 GLN A CA 1
ATOM 632 C C . GLN A 1 82 ? 12.464 -7.800 -15.372 1.00 92.19 82 GLN A C 1
ATOM 634 O O . GLN A 1 82 ? 11.437 -7.551 -16.008 1.00 92.19 82 GLN A O 1
ATOM 639 N N . ALA A 1 83 ? 13.608 -7.147 -15.577 1.00 91.56 83 ALA A N 1
ATOM 640 C CA . ALA A 1 83 ? 13.766 -6.200 -16.673 1.00 91.56 83 ALA A CA 1
ATOM 641 C C . ALA A 1 83 ? 13.616 -6.931 -18.016 1.00 91.56 83 ALA A C 1
ATOM 643 O O . ALA A 1 83 ? 14.134 -8.033 -18.189 1.00 91.56 83 ALA A O 1
ATOM 644 N N . VAL A 1 84 ? 12.874 -6.333 -18.946 1.00 89.56 84 VAL A N 1
ATOM 645 C CA . VAL A 1 84 ? 12.750 -6.850 -20.317 1.00 89.56 84 VAL A CA 1
ATOM 646 C C . VAL A 1 84 ? 13.860 -6.295 -21.206 1.00 89.56 84 VAL A C 1
ATOM 648 O O . VAL A 1 84 ? 14.282 -6.944 -22.154 1.00 89.56 84 VAL A O 1
ATOM 651 N N . SER A 1 85 ? 14.341 -5.098 -20.887 1.00 84.62 85 SER A N 1
ATOM 652 C CA . SER A 1 85 ? 15.528 -4.478 -21.474 1.00 84.62 85 SER A CA 1
ATOM 653 C C . SER A 1 85 ? 16.679 -4.454 -20.466 1.00 84.62 85 SER A C 1
ATOM 655 O O . SER A 1 85 ? 16.598 -5.056 -19.395 1.00 84.62 85 SER A O 1
ATOM 657 N N . LYS A 1 86 ? 17.764 -3.742 -20.796 1.00 88.69 86 LYS A N 1
ATOM 658 C CA . LYS A 1 86 ? 18.887 -3.522 -19.882 1.00 88.69 86 LYS A CA 1
ATOM 659 C C . LYS A 1 86 ? 18.384 -3.003 -18.526 1.00 88.69 86 LYS A C 1
ATOM 661 O O . LYS A 1 86 ? 17.557 -2.083 -18.475 1.00 88.69 86 LYS A O 1
ATOM 666 N N . ALA A 1 87 ? 18.879 -3.614 -17.448 1.00 88.88 87 ALA A N 1
ATOM 667 C CA . ALA A 1 87 ? 18.634 -3.147 -16.092 1.00 88.88 87 ALA A CA 1
ATOM 668 C C . ALA A 1 87 ? 19.197 -1.729 -15.915 1.00 88.88 87 ALA A C 1
ATOM 670 O O . ALA A 1 87 ? 20.205 -1.359 -16.523 1.00 88.88 87 ALA A O 1
ATOM 671 N N . LEU A 1 88 ? 18.526 -0.927 -15.095 1.00 87.81 88 LEU A N 1
ATOM 672 C CA . LEU A 1 88 ? 19.038 0.374 -14.697 1.00 87.81 88 LEU A CA 1
ATOM 673 C C . LEU A 1 88 ? 20.167 0.179 -13.691 1.00 87.81 88 LEU A C 1
ATOM 675 O O . LEU A 1 88 ? 20.163 -0.781 -12.924 1.00 87.81 88 LEU A O 1
ATOM 679 N N . ILE A 1 89 ? 21.102 1.120 -13.665 1.00 85.50 89 ILE A N 1
ATOM 680 C CA . ILE A 1 89 ? 22.132 1.182 -12.633 1.00 85.50 89 ILE A CA 1
ATOM 681 C C . ILE A 1 89 ? 21.739 2.275 -11.652 1.00 85.50 89 ILE A C 1
ATOM 683 O O . ILE A 1 89 ? 21.524 3.421 -12.046 1.00 85.50 89 ILE A O 1
ATOM 687 N N . ALA A 1 90 ? 21.624 1.918 -10.376 1.00 79.81 90 ALA A N 1
ATOM 688 C CA . ALA A 1 90 ? 21.301 2.878 -9.336 1.00 79.81 90 ALA A CA 1
ATOM 689 C C . ALA A 1 90 ? 22.424 3.909 -9.173 1.00 79.81 90 ALA A C 1
ATOM 691 O O . ALA A 1 90 ? 23.579 3.517 -8.997 1.00 79.81 90 ALA A O 1
ATOM 692 N N . PRO A 1 91 ? 22.101 5.217 -9.184 1.00 69.75 91 PRO A N 1
ATOM 693 C CA . PRO A 1 91 ? 23.106 6.275 -9.274 1.00 69.75 91 PRO A CA 1
ATOM 694 C C . PRO A 1 91 ? 24.052 6.316 -8.068 1.00 69.75 91 PRO A C 1
ATOM 696 O O . PRO A 1 91 ? 25.213 6.675 -8.223 1.00 69.75 91 PRO A O 1
ATOM 699 N N . PHE A 1 92 ? 23.584 5.919 -6.879 1.00 74.94 92 PHE A N 1
ATOM 700 C CA . PHE A 1 92 ? 24.378 5.979 -5.644 1.00 74.94 92 PHE A CA 1
ATOM 701 C C . PHE A 1 92 ? 25.003 4.646 -5.241 1.00 74.94 92 PHE A C 1
ATOM 703 O O . PHE A 1 92 ? 26.083 4.624 -4.663 1.00 74.94 92 PHE A O 1
ATOM 710 N N . SER A 1 93 ? 24.327 3.528 -5.514 1.00 77.00 93 SER A N 1
ATOM 711 C CA . SER A 1 93 ? 24.798 2.204 -5.093 1.00 77.00 93 SER A CA 1
ATOM 712 C C . SER A 1 93 ? 25.484 1.416 -6.206 1.00 77.00 93 SER A C 1
ATOM 714 O O . SER A 1 93 ? 26.077 0.379 -5.921 1.00 77.00 93 SER A O 1
ATOM 716 N N . GLY A 1 94 ? 25.367 1.851 -7.466 1.00 78.50 94 GLY A N 1
ATOM 717 C CA . GLY A 1 94 ? 25.885 1.133 -8.633 1.00 78.50 94 GLY A CA 1
ATOM 718 C C . GLY A 1 94 ? 25.209 -0.218 -8.894 1.00 78.50 94 GLY A C 1
ATOM 719 O O . GLY A 1 94 ? 25.637 -0.953 -9.780 1.00 78.50 94 GLY A O 1
ATOM 720 N N . LYS A 1 95 ? 24.170 -0.573 -8.128 1.00 84.69 95 LYS A N 1
ATOM 721 C CA . LYS A 1 95 ? 23.485 -1.864 -8.240 1.00 84.69 95 LYS A CA 1
ATOM 722 C C . LYS A 1 95 ? 22.503 -1.864 -9.399 1.00 84.69 95 LYS A C 1
ATOM 724 O O . LYS A 1 95 ? 21.834 -0.862 -9.656 1.00 84.69 95 LYS A O 1
ATOM 729 N N . GLU A 1 96 ? 22.380 -3.016 -10.045 1.00 91.06 96 GLU A N 1
ATOM 730 C CA . GLU A 1 96 ? 21.331 -3.245 -11.029 1.00 91.06 96 GLU A CA 1
ATOM 731 C C . GLU A 1 96 ? 19.952 -3.225 -10.367 1.00 91.06 96 GLU A C 1
ATOM 733 O O . GLU A 1 96 ? 19.723 -3.854 -9.331 1.00 91.06 96 GLU A O 1
ATOM 738 N N . ALA A 1 97 ? 19.024 -2.506 -10.986 1.00 89.31 97 ALA A N 1
ATOM 739 C CA . ALA A 1 97 ? 17.652 -2.391 -10.535 1.00 89.31 97 ALA A CA 1
ATOM 740 C C . ALA A 1 97 ? 16.699 -2.226 -11.723 1.00 89.31 97 ALA A C 1
ATOM 742 O O . ALA A 1 97 ? 17.056 -1.748 -12.799 1.00 89.31 97 ALA A O 1
ATOM 743 N N . VAL A 1 98 ? 15.451 -2.641 -11.525 1.00 91.50 98 VAL A N 1
ATOM 744 C CA . VAL A 1 98 ? 14.390 -2.497 -12.533 1.00 91.50 98 VAL A CA 1
ATOM 745 C C . VAL A 1 98 ? 13.628 -1.184 -12.348 1.00 91.50 98 VAL A C 1
ATOM 747 O O . VAL A 1 98 ? 13.241 -0.529 -13.315 1.00 91.50 98 VAL A O 1
ATOM 750 N N . ILE A 1 99 ? 13.440 -0.808 -11.085 1.00 89.62 99 ILE A N 1
ATOM 751 C CA . ILE A 1 99 ? 12.764 0.398 -10.624 1.00 89.62 99 ILE A CA 1
ATOM 752 C C . ILE A 1 99 ? 13.688 1.060 -9.607 1.00 89.62 99 ILE A C 1
ATOM 754 O O . ILE A 1 99 ? 14.239 0.372 -8.746 1.00 89.62 99 ILE A O 1
ATOM 758 N N . ILE A 1 100 ? 13.861 2.372 -9.720 1.00 85.81 100 ILE A N 1
ATOM 759 C CA . ILE A 1 100 ? 14.724 3.159 -8.844 1.00 85.81 100 ILE A CA 1
ATOM 760 C C . ILE A 1 100 ? 13.965 4.400 -8.419 1.00 85.81 100 ILE A C 1
ATOM 762 O O . ILE A 1 100 ? 13.612 5.225 -9.255 1.00 85.81 100 ILE A O 1
ATOM 766 N N . GLU A 1 101 ? 13.766 4.538 -7.120 1.00 86.62 101 GLU A N 1
ATOM 767 C CA . GLU A 1 101 ? 13.353 5.782 -6.490 1.00 86.62 101 GLU A CA 1
ATOM 768 C C . GLU A 1 101 ? 14.559 6.341 -5.742 1.00 86.62 101 GLU A C 1
ATOM 770 O O . GLU A 1 101 ? 15.309 5.588 -5.112 1.00 86.62 101 GLU A O 1
ATOM 775 N N . TYR A 1 102 ? 14.793 7.642 -5.862 1.00 77.25 102 TYR A N 1
ATOM 776 C CA . TYR A 1 102 ? 15.876 8.295 -5.148 1.00 77.25 102 TYR A CA 1
ATOM 777 C C . TYR A 1 102 ? 15.467 9.671 -4.650 1.00 77.25 102 TYR A C 1
ATOM 779 O O . TYR A 1 102 ? 14.706 10.393 -5.294 1.00 77.25 102 TYR A O 1
ATOM 787 N N . GLU A 1 103 ? 16.059 10.041 -3.523 1.00 78.00 103 GLU A N 1
ATOM 788 C CA . GLU A 1 103 ? 15.921 11.340 -2.892 1.00 78.00 103 GLU A CA 1
ATOM 789 C C . GLU A 1 103 ? 17.304 11.801 -2.431 1.00 78.00 103 GLU A C 1
ATOM 791 O O . GLU A 1 103 ? 18.091 11.032 -1.879 1.00 78.00 103 GLU A O 1
ATOM 796 N N . ILE A 1 104 ? 17.625 13.053 -2.735 1.00 69.25 104 ILE A N 1
ATOM 797 C CA . ILE A 1 104 ? 18.868 13.716 -2.372 1.00 69.25 104 ILE A CA 1
ATOM 798 C C . ILE A 1 104 ? 18.493 14.883 -1.483 1.00 69.25 104 ILE A C 1
ATOM 800 O O . ILE A 1 104 ? 17.859 15.840 -1.934 1.00 69.25 104 ILE A O 1
ATOM 804 N N . GLU A 1 105 ? 18.941 14.834 -0.240 1.00 77.56 105 GLU A N 1
ATOM 805 C CA . GLU A 1 105 ? 18.768 15.917 0.714 1.00 77.56 105 GLU A CA 1
ATOM 806 C C . GLU A 1 105 ? 20.081 16.677 0.886 1.00 77.56 105 GLU A C 1
ATOM 808 O O . GLU A 1 105 ? 21.174 16.105 0.924 1.00 77.56 105 GLU A O 1
ATOM 813 N N . ARG A 1 106 ? 19.979 17.997 1.006 1.00 69.50 106 ARG A N 1
ATOM 814 C CA . ARG A 1 106 ? 21.096 18.875 1.328 1.00 69.50 106 ARG A CA 1
ATOM 815 C C . ARG A 1 106 ? 20.880 19.448 2.717 1.00 69.50 106 ARG A C 1
ATOM 817 O O . ARG A 1 106 ? 19.856 20.065 2.996 1.00 69.50 106 ARG A O 1
ATOM 824 N N . ARG A 1 107 ? 21.887 19.313 3.576 1.00 76.38 107 ARG A N 1
ATOM 825 C CA . ARG A 1 107 ? 21.925 20.038 4.845 1.00 76.38 107 ARG A CA 1
ATOM 826 C C . ARG A 1 107 ? 22.259 21.504 4.573 1.00 76.38 107 ARG A C 1
ATOM 828 O O . ARG A 1 107 ? 23.297 21.799 3.982 1.00 76.38 107 ARG A O 1
ATOM 835 N N . VAL A 1 108 ? 21.387 22.412 4.995 1.00 76.00 108 VAL A N 1
ATOM 836 C CA . VAL A 1 108 ? 21.551 23.860 4.814 1.00 76.00 108 VAL A CA 1
ATOM 837 C C . VAL A 1 108 ? 21.594 24.541 6.183 1.00 76.00 108 VAL A C 1
ATOM 839 O O . VAL A 1 108 ? 20.796 24.225 7.067 1.00 76.00 108 VAL A O 1
ATOM 842 N N . GLY A 1 109 ? 22.547 25.460 6.361 1.00 77.25 109 GLY A N 1
ATOM 843 C CA . GLY A 1 109 ? 22.768 26.220 7.598 1.00 77.25 109 GLY A CA 1
ATOM 844 C C . GLY A 1 109 ? 24.084 25.886 8.314 1.00 77.25 109 GLY A C 1
ATOM 845 O O . GLY A 1 109 ? 24.838 25.015 7.884 1.00 77.25 109 GLY A O 1
ATOM 846 N N . SER A 1 110 ? 24.369 26.596 9.410 1.00 70.25 110 SER A N 1
ATOM 847 C CA . SER A 1 110 ? 25.576 26.433 10.236 1.00 70.25 110 SER A CA 1
ATOM 848 C C . SER A 1 110 ? 25.212 26.475 11.726 1.00 70.25 110 SER A C 1
ATOM 850 O O . SER A 1 110 ? 24.353 27.252 12.146 1.00 70.25 110 SER A O 1
ATOM 852 N N . GLY A 1 111 ? 25.843 25.621 12.537 1.00 73.00 111 GLY A N 1
ATOM 853 C CA . GLY A 1 111 ? 25.605 25.540 13.983 1.00 73.00 111 GLY A CA 1
ATOM 854 C C . GLY A 1 111 ? 24.230 24.964 14.359 1.00 73.00 111 GLY A C 1
ATOM 855 O O . GLY A 1 111 ? 23.776 23.980 13.775 1.00 73.00 111 GLY A O 1
ATOM 856 N N . LYS A 1 112 ? 23.560 25.571 15.353 1.00 68.94 112 LYS A N 1
ATOM 857 C CA . LYS A 1 112 ? 22.257 25.116 15.894 1.00 68.94 112 LYS A CA 1
ATOM 858 C C . LYS A 1 112 ? 21.066 25.304 14.939 1.00 68.94 112 LYS A C 1
ATOM 860 O O . LYS A 1 112 ? 20.001 24.766 15.212 1.00 68.94 112 LYS A O 1
ATOM 865 N N . SER A 1 113 ? 21.237 26.037 13.837 1.00 67.50 113 SER A N 1
ATOM 866 C CA . SER A 1 113 ? 20.218 26.220 12.796 1.00 67.50 113 SER A CA 1
ATOM 867 C C . SER A 1 113 ? 20.634 25.455 11.544 1.00 67.50 113 SER A C 1
ATOM 869 O O . SER A 1 113 ? 21.083 26.035 10.557 1.00 67.50 113 SER A O 1
ATOM 871 N N . THR A 1 114 ? 20.587 24.125 11.618 1.00 72.44 114 THR A N 1
ATOM 872 C CA . THR A 1 114 ? 20.723 23.277 10.431 1.00 72.44 114 THR A CA 1
ATOM 873 C C . THR A 1 114 ? 19.393 22.615 10.118 1.00 72.44 114 THR A C 1
ATOM 875 O O . THR A 1 114 ? 18.790 22.001 10.990 1.00 72.44 114 THR A O 1
ATOM 878 N N . SER A 1 115 ? 18.956 22.747 8.867 1.00 73.31 115 SER A N 1
ATOM 879 C CA . SER A 1 115 ? 17.749 22.116 8.336 1.00 73.31 115 SER A CA 1
ATOM 880 C C . SER A 1 115 ? 18.117 21.192 7.177 1.00 73.31 115 SER A C 1
ATOM 882 O O . SER A 1 115 ? 19.072 21.460 6.440 1.00 73.31 115 SER A O 1
ATOM 884 N N . MET A 1 116 ? 17.378 20.095 7.029 1.00 73.38 116 MET A N 1
ATOM 885 C CA . MET A 1 116 ? 17.461 19.219 5.862 1.00 73.38 116 MET A CA 1
ATOM 886 C C . MET A 1 116 ? 16.517 19.771 4.796 1.00 73.38 116 MET A C 1
ATOM 888 O O . MET A 1 116 ? 15.334 19.976 5.056 1.00 73.38 116 MET A O 1
ATOM 892 N N . GLN A 1 117 ? 17.050 20.066 3.615 1.00 67.38 117 GLN A N 1
ATOM 893 C CA . GLN A 1 117 ? 16.274 20.541 2.478 1.00 67.38 117 GLN A CA 1
ATOM 894 C C . GLN A 1 117 ? 16.359 19.519 1.347 1.00 67.38 117 GLN A C 1
ATOM 896 O O . GLN A 1 117 ? 17.456 19.199 0.884 1.00 67.38 117 GLN A O 1
ATOM 901 N N . ASN A 1 118 ? 15.212 19.042 0.867 1.00 59.84 118 ASN A N 1
ATOM 902 C CA . ASN A 1 118 ? 15.163 18.109 -0.258 1.00 59.84 118 ASN A CA 1
ATOM 903 C C . ASN A 1 118 ? 15.633 18.854 -1.507 1.00 59.84 118 ASN A C 1
ATOM 905 O O . ASN A 1 118 ? 15.083 19.892 -1.880 1.00 59.84 118 ASN A O 1
ATOM 909 N N . HIS A 1 119 ? 16.708 18.361 -2.110 1.00 59.84 119 HIS A N 1
ATOM 910 C CA . HIS A 1 119 ? 17.371 19.005 -3.231 1.00 59.84 119 HIS A CA 1
ATOM 911 C C . HIS A 1 119 ? 16.876 18.424 -4.554 1.00 59.84 119 HIS A C 1
ATOM 913 O O . HIS A 1 119 ? 16.522 19.178 -5.456 1.00 59.84 119 HIS A O 1
ATOM 919 N N . PHE A 1 120 ? 16.790 17.092 -4.642 1.00 64.19 120 PHE A N 1
ATOM 920 C CA . PHE A 1 120 ? 16.264 16.387 -5.808 1.00 64.19 120 PHE A CA 1
ATOM 921 C C . PHE A 1 120 ? 15.546 15.107 -5.396 1.00 64.19 120 PHE A C 1
ATOM 923 O O . PHE A 1 120 ? 16.008 14.394 -4.515 1.00 64.19 120 PHE A O 1
ATOM 930 N N . MET A 1 121 ? 14.463 14.783 -6.093 1.00 76.88 121 MET A N 1
ATOM 931 C CA . MET A 1 121 ? 13.811 13.477 -6.029 1.00 76.88 121 MET A CA 1
ATOM 932 C C . MET A 1 121 ? 13.533 12.995 -7.447 1.00 76.88 121 MET A C 1
ATOM 934 O O . MET A 1 121 ? 13.332 13.810 -8.353 1.00 76.88 121 MET A O 1
ATOM 938 N N . GLY A 1 122 ? 13.532 11.686 -7.659 1.00 74.06 122 GLY A N 1
ATOM 939 C CA . GLY A 1 122 ? 13.265 11.134 -8.975 1.00 74.06 122 GLY A CA 1
ATOM 940 C C . GLY A 1 122 ? 12.912 9.660 -8.950 1.00 74.06 122 GLY A C 1
ATOM 941 O O . GLY A 1 122 ? 13.190 8.934 -7.997 1.00 74.06 122 GLY A O 1
ATOM 942 N N . PHE A 1 123 ? 12.298 9.233 -10.048 1.00 84.00 123 PHE A N 1
ATOM 943 C CA . PHE A 1 123 ? 11.892 7.859 -10.272 1.00 84.00 123 PHE A CA 1
ATOM 944 C C . PHE A 1 123 ? 12.315 7.428 -11.674 1.00 84.00 123 PHE A C 1
ATOM 946 O O . PHE A 1 123 ? 12.042 8.118 -12.657 1.00 84.00 123 PHE A O 1
ATOM 953 N N . LEU A 1 124 ? 12.979 6.282 -11.771 1.00 83.94 124 LEU A N 1
ATOM 954 C CA . LEU A 1 124 ? 13.443 5.689 -13.018 1.00 83.94 124 LEU A CA 1
ATOM 955 C C . LEU A 1 124 ? 12.896 4.269 -13.123 1.00 83.94 124 LEU A C 1
ATOM 957 O O . LEU A 1 124 ? 12.917 3.507 -12.156 1.00 83.94 124 LEU A O 1
ATOM 961 N N . MET A 1 125 ? 12.449 3.889 -14.316 1.00 88.75 125 MET A N 1
ATOM 962 C CA . MET A 1 125 ? 12.011 2.525 -14.588 1.00 88.75 125 MET A CA 1
ATOM 963 C C . MET A 1 125 ? 12.397 2.101 -16.002 1.00 88.75 125 MET A C 1
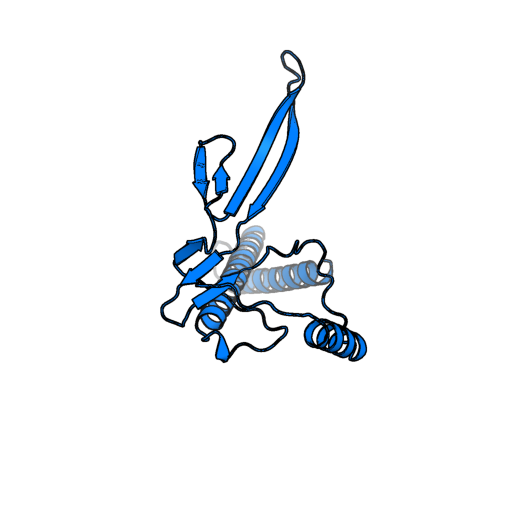ATOM 965 O O . MET A 1 125 ? 12.237 2.860 -16.954 1.00 88.75 125 MET A O 1
ATOM 969 N N . THR A 1 126 ? 12.882 0.868 -16.130 1.00 90.56 126 THR A N 1
ATOM 970 C CA . THR A 1 126 ? 13.050 0.182 -17.419 1.00 90.56 126 THR A CA 1
ATOM 971 C C . THR A 1 126 ? 11.840 -0.730 -17.654 1.00 90.56 126 THR A C 1
ATOM 973 O O . THR A 1 126 ? 11.306 -1.275 -16.680 1.00 90.56 126 THR A O 1
ATOM 976 N N . PRO A 1 127 ? 11.371 -0.918 -18.903 1.00 91.62 127 PRO A N 1
ATOM 977 C CA . PRO A 1 127 ? 10.308 -1.868 -19.201 1.00 91.62 127 PRO A CA 1
ATOM 978 C C . PRO A 1 127 ? 10.572 -3.225 -18.546 1.00 91.62 127 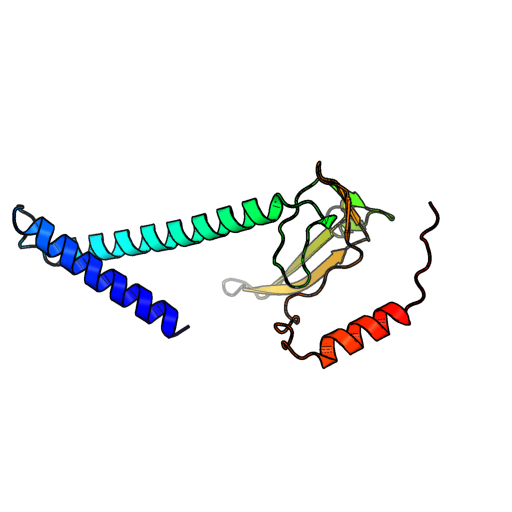PRO A C 1
ATOM 980 O O . PRO A 1 127 ? 11.651 -3.805 -18.690 1.00 91.62 127 PRO A O 1
ATOM 983 N N . CYS A 1 128 ? 9.588 -3.741 -17.818 1.00 91.62 128 CYS A N 1
ATOM 984 C CA . CYS A 1 128 ? 9.746 -4.947 -17.019 1.00 91.62 128 CYS A CA 1
ATOM 985 C C . CYS A 1 128 ? 8.535 -5.866 -17.105 1.00 91.62 128 CYS A C 1
ATOM 987 O O . CYS A 1 128 ? 7.455 -5.472 -17.533 1.00 91.62 128 CYS A O 1
ATOM 989 N N . THR A 1 129 ? 8.733 -7.124 -16.738 1.00 92.25 129 THR A N 1
ATOM 990 C CA . THR A 1 129 ? 7.661 -8.108 -16.613 1.00 92.25 129 THR A CA 1
ATOM 991 C C . THR A 1 129 ? 7.629 -8.600 -15.183 1.00 92.25 129 THR A C 1
ATOM 993 O O . THR A 1 129 ? 8.662 -8.936 -14.604 1.00 92.25 129 THR A O 1
ATOM 996 N N . VAL A 1 130 ? 6.433 -8.637 -14.614 1.00 90.88 130 VAL A N 1
ATOM 997 C CA . VAL A 1 130 ? 6.177 -9.241 -13.316 1.00 90.88 130 VAL A CA 1
ATOM 998 C C . VAL A 1 130 ? 5.658 -10.654 -13.567 1.00 90.88 130 VAL A C 1
ATOM 1000 O O . VAL A 1 130 ? 4.587 -10.841 -14.143 1.00 90.88 130 VAL A O 1
ATOM 1003 N N . TYR A 1 131 ? 6.437 -11.654 -13.166 1.00 89.81 131 TYR A N 1
ATOM 1004 C CA . TYR A 1 131 ? 6.100 -13.067 -13.296 1.00 89.81 131 TYR A CA 1
ATOM 1005 C C . TYR A 1 131 ? 5.423 -13.570 -12.029 1.00 89.81 131 TYR A C 1
ATOM 1007 O O . TYR A 1 131 ? 6.015 -13.567 -10.948 1.00 89.81 131 TYR A O 1
ATOM 1015 N N . SER A 1 132 ? 4.190 -14.039 -12.173 1.00 86.69 132 SER A N 1
ATOM 1016 C CA . SER A 1 132 ? 3.426 -14.685 -11.110 1.00 86.69 132 SER A CA 1
ATOM 1017 C C . SER A 1 132 ? 2.979 -16.071 -11.563 1.00 86.69 132 SER A C 1
ATOM 1019 O O . SER A 1 132 ? 2.917 -16.347 -12.761 1.00 86.69 132 SER A O 1
ATOM 1021 N N . ALA A 1 133 ? 2.572 -16.923 -10.621 1.00 83.19 133 ALA A N 1
ATOM 1022 C CA . ALA A 1 133 ? 1.961 -18.221 -10.929 1.00 83.19 133 ALA A CA 1
ATOM 1023 C C . ALA A 1 133 ? 0.699 -18.101 -11.813 1.00 83.19 133 ALA A C 1
ATOM 1025 O O . ALA A 1 133 ? 0.261 -19.074 -12.412 1.00 83.19 133 ALA A O 1
ATOM 1026 N N . ARG A 1 134 ? 0.111 -16.901 -11.895 1.00 80.69 134 ARG A N 1
ATOM 1027 C CA . ARG A 1 134 ? -1.116 -16.593 -12.646 1.00 80.69 134 ARG A CA 1
ATOM 1028 C C . ARG A 1 134 ? -0.871 -16.094 -14.074 1.00 80.69 134 ARG A C 1
ATOM 1030 O O . ARG A 1 134 ? -1.829 -15.779 -14.771 1.00 80.69 134 ARG A O 1
ATOM 1037 N N . GLY A 1 135 ? 0.389 -15.981 -14.487 1.00 83.75 135 GLY A N 1
ATOM 1038 C CA . GLY A 1 135 ? 0.792 -15.447 -15.786 1.00 83.75 135 GLY A CA 1
ATOM 1039 C C . GLY A 1 135 ? 1.656 -14.188 -15.667 1.00 83.75 135 GLY A C 1
ATOM 1040 O O . GLY A 1 135 ? 1.762 -13.613 -14.582 1.00 83.75 135 GLY A O 1
ATOM 1041 N N . PRO A 1 136 ? 2.322 -13.775 -16.754 1.00 88.69 136 PRO A N 1
ATOM 1042 C CA . PRO A 1 136 ? 3.160 -12.583 -16.778 1.00 88.69 136 PRO A CA 1
ATOM 1043 C C . PRO A 1 136 ? 2.338 -11.308 -17.008 1.00 88.69 136 PRO A C 1
ATOM 1045 O O . PRO A 1 136 ? 1.397 -11.298 -17.799 1.00 88.69 136 PRO A O 1
ATOM 1048 N N . VAL A 1 137 ? 2.739 -10.208 -16.371 1.00 87.81 137 VAL A N 1
ATOM 1049 C CA . VAL A 1 137 ? 2.202 -8.864 -16.641 1.00 87.81 137 VAL A CA 1
ATOM 1050 C C . VAL A 1 137 ? 3.351 -7.939 -17.006 1.00 87.81 137 VAL A C 1
ATOM 1052 O O . VAL A 1 137 ? 4.298 -7.787 -16.235 1.00 87.81 137 VAL A O 1
ATOM 1055 N N . ARG A 1 138 ? 3.279 -7.318 -18.186 1.00 89.31 138 ARG A N 1
ATOM 1056 C CA . ARG A 1 138 ? 4.311 -6.397 -18.667 1.00 89.31 138 ARG A CA 1
ATOM 1057 C C . ARG A 1 138 ? 4.000 -4.968 -18.232 1.00 89.31 138 ARG A C 1
ATOM 1059 O O . ARG A 1 138 ? 2.946 -4.432 -18.555 1.00 89.31 138 ARG A O 1
ATOM 1066 N N . LEU A 1 139 ? 4.946 -4.347 -17.542 1.00 86.62 139 LEU A N 1
ATOM 1067 C CA . LEU A 1 139 ? 4.933 -2.942 -17.157 1.00 86.62 139 LEU A CA 1
ATOM 1068 C C . LEU A 1 139 ? 5.859 -2.174 -18.101 1.00 86.62 139 LEU A C 1
ATOM 1070 O O . LEU A 1 139 ? 7.078 -2.333 -18.073 1.00 86.62 139 LEU A O 1
ATOM 1074 N N . ILE A 1 140 ? 5.267 -1.365 -18.976 1.00 82.38 140 ILE A N 1
ATOM 1075 C CA . ILE A 1 140 ? 6.001 -0.613 -20.007 1.00 82.38 140 ILE A CA 1
ATOM 1076 C C . ILE A 1 140 ? 6.430 0.766 -19.483 1.00 82.38 140 ILE A C 1
ATOM 1078 O O . ILE A 1 140 ? 7.447 1.303 -19.905 1.00 82.38 140 ILE A O 1
ATOM 1082 N N . GLY A 1 141 ? 5.681 1.318 -18.529 1.00 77.81 141 GLY A N 1
ATOM 1083 C CA . GLY A 1 141 ? 5.907 2.629 -17.934 1.00 77.81 141 GLY A CA 1
ATOM 1084 C C . GLY A 1 141 ? 5.252 2.711 -16.559 1.00 77.81 141 GLY A C 1
ATOM 1085 O O . GLY A 1 141 ? 4.424 1.869 -16.206 1.00 77.81 141 GLY A O 1
ATOM 1086 N N . PHE A 1 142 ? 5.653 3.700 -15.771 1.00 68.25 142 PHE A N 1
ATOM 1087 C CA . PHE A 1 142 ? 5.003 4.021 -14.509 1.00 68.25 142 PHE A CA 1
ATOM 1088 C C . PHE A 1 142 ? 4.081 5.217 -14.774 1.00 68.25 142 PHE A C 1
ATOM 1090 O O . PHE A 1 142 ? 4.565 6.272 -15.194 1.00 68.25 142 PHE A O 1
ATOM 1097 N N . PRO A 1 143 ? 2.758 5.077 -14.606 1.00 55.62 143 PRO A N 1
ATOM 1098 C CA . PRO A 1 143 ? 1.888 6.236 -14.639 1.00 55.62 143 PRO A CA 1
ATOM 1099 C C . PRO A 1 143 ? 2.095 7.041 -13.350 1.00 55.62 143 PRO A C 1
ATOM 1101 O O . PRO A 1 143 ? 1.949 6.504 -12.253 1.00 55.62 143 PRO A O 1
ATOM 1104 N N . LEU A 1 144 ? 2.398 8.337 -13.473 1.00 57.44 144 LEU A N 1
ATOM 1105 C CA . LEU A 1 144 ? 2.359 9.281 -12.353 1.00 57.44 144 LEU A CA 1
ATOM 1106 C C . LEU A 1 144 ? 0.913 9.376 -11.838 1.00 57.44 144 LEU A C 1
ATOM 1108 O O . LEU A 1 144 ? 0.103 10.156 -12.337 1.00 57.44 144 LEU A O 1
ATOM 1112 N N . LEU A 1 145 ? 0.583 8.559 -10.833 1.00 46.03 145 LEU A N 1
ATOM 1113 C CA . LEU A 1 145 ? -0.767 8.450 -10.264 1.00 46.03 145 LEU A CA 1
ATOM 1114 C C . LEU A 1 145 ? -1.271 9.768 -9.653 1.00 46.03 145 LEU A C 1
ATOM 1116 O O . LEU A 1 145 ? -2.477 9.949 -9.528 1.00 46.03 145 LEU A O 1
ATOM 1120 N N . ALA A 1 146 ? -0.373 10.709 -9.334 1.00 50.53 146 ALA A N 1
ATOM 1121 C CA . ALA A 1 146 ? -0.725 12.043 -8.845 1.00 50.53 146 ALA A CA 1
ATOM 1122 C C . ALA A 1 146 ? -1.570 12.866 -9.843 1.00 50.53 146 ALA A C 1
ATOM 1124 O O . ALA A 1 146 ? -2.189 13.847 -9.443 1.00 50.53 146 ALA A O 1
ATOM 1125 N N . GLN A 1 147 ? -1.610 12.478 -11.125 1.00 40.19 147 GLN A N 1
ATOM 1126 C CA . GLN A 1 147 ? -2.358 13.181 -12.175 1.00 40.19 147 GLN A CA 1
ATOM 1127 C C . GLN A 1 147 ? -3.510 12.366 -12.775 1.00 40.19 147 GLN A C 1
ATOM 1129 O O . GLN A 1 147 ? -4.231 12.884 -13.634 1.00 40.19 147 GLN A O 1
ATOM 1134 N N . ILE A 1 148 ? -3.730 11.123 -12.324 1.00 42.91 148 ILE A N 1
ATOM 1135 C CA . ILE A 1 148 ? -4.921 10.369 -12.722 1.00 42.91 148 ILE A CA 1
ATOM 1136 C C . ILE A 1 148 ? -6.093 10.937 -11.931 1.00 42.91 148 ILE A C 1
ATOM 1138 O O . ILE A 1 148 ? -6.434 10.482 -10.840 1.00 42.91 148 ILE A O 1
ATOM 1142 N N . HIS A 1 149 ? -6.705 11.971 -12.500 1.00 40.53 149 HIS A N 1
ATOM 1143 C CA . HIS A 1 149 ? -8.058 12.346 -12.138 1.00 40.53 149 HIS A CA 1
ATOM 1144 C C . HIS A 1 149 ? -8.914 11.085 -12.309 1.00 40.53 149 HIS A C 1
ATOM 1146 O O . HIS A 1 149 ? -8.717 10.376 -13.304 1.00 40.53 149 HIS A O 1
ATOM 1152 N N . PRO A 1 150 ? -9.806 10.753 -11.355 1.00 44.28 150 PRO A N 1
ATOM 1153 C CA . PRO A 1 150 ? -10.738 9.652 -11.553 1.00 44.28 150 PRO A CA 1
ATOM 1154 C C . PRO A 1 150 ? -11.373 9.860 -12.924 1.00 44.28 150 PRO A C 1
ATOM 1156 O O . PRO A 1 150 ? -11.843 10.966 -13.200 1.00 44.28 150 PRO A O 1
ATOM 1159 N N . ALA A 1 151 ? -11.257 8.853 -13.798 1.00 50.56 151 ALA A N 1
ATOM 1160 C CA . ALA A 1 151 ? -11.786 8.938 -15.150 1.00 50.56 151 ALA A CA 1
ATOM 1161 C C . ALA A 1 151 ? -13.206 9.489 -15.041 1.00 50.56 151 ALA A C 1
ATOM 1163 O O . ALA A 1 151 ? -14.014 8.953 -14.277 1.00 50.56 151 ALA A O 1
ATOM 1164 N N . SER A 1 152 ? -13.486 10.601 -15.725 1.00 48.22 152 SER A N 1
ATOM 1165 C CA . SER A 1 152 ? -14.875 10.975 -15.911 1.00 48.22 152 SER A CA 1
ATOM 1166 C C . SER A 1 152 ? -15.529 9.769 -16.573 1.00 48.22 152 SER A C 1
ATOM 1168 O O . SER A 1 152 ? -14.975 9.209 -17.523 1.00 48.22 152 SER A O 1
ATOM 1170 N N . ASP A 1 153 ? -16.669 9.331 -16.044 1.00 52.97 153 ASP A N 1
ATOM 1171 C CA . ASP A 1 153 ? -17.497 8.254 -16.607 1.00 52.97 153 ASP A CA 1
ATOM 1172 C C . ASP A 1 153 ? -18.170 8.738 -17.911 1.00 52.97 153 ASP A C 1
ATOM 1174 O O . ASP A 1 153 ? -19.361 8.576 -18.151 1.00 52.97 153 ASP A O 1
ATOM 1178 N N . ASP A 1 154 ? -17.392 9.440 -18.730 1.00 52.47 154 ASP A N 1
ATOM 1179 C CA . ASP A 1 154 ? -17.780 10.082 -19.959 1.00 52.47 154 ASP A CA 1
ATOM 1180 C C . ASP A 1 154 ? -17.503 9.104 -21.109 1.00 52.47 154 ASP A C 1
ATOM 1182 O O . ASP A 1 154 ? -16.335 8.786 -21.384 1.00 52.47 154 ASP A O 1
ATOM 1186 N N . PRO A 1 155 ? -18.546 8.618 -21.803 1.00 56.06 155 PRO A N 1
ATOM 1187 C CA . PRO A 1 155 ? -18.412 7.703 -22.935 1.00 56.06 155 PRO A CA 1
ATOM 1188 C C . PRO A 1 155 ? -17.436 8.207 -24.009 1.00 56.06 155 PRO A C 1
ATOM 1190 O O . PRO A 1 155 ? -16.745 7.410 -24.648 1.00 56.06 155 PRO A O 1
ATOM 1193 N N . TYR A 1 156 ? -17.305 9.529 -24.158 1.00 49.94 156 TYR A N 1
ATOM 1194 C CA . TYR A 1 156 ? -16.394 10.149 -25.120 1.00 49.94 156 TYR A CA 1
ATOM 1195 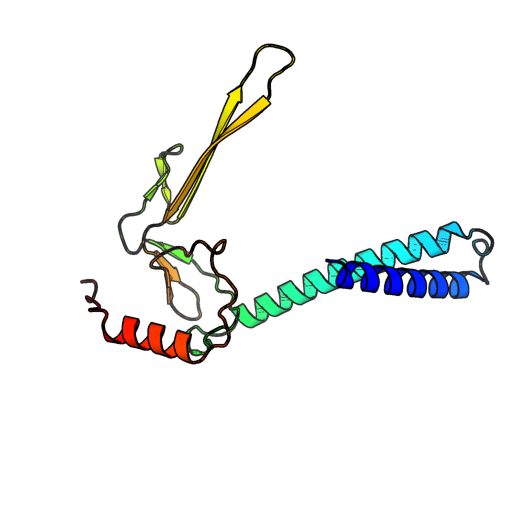C C . TYR A 1 156 ? -14.911 9.929 -24.789 1.00 49.94 156 TYR A C 1
ATOM 1197 O O . TYR A 1 156 ? -14.084 9.849 -25.702 1.00 49.94 156 TYR A O 1
ATOM 1205 N N . SER A 1 157 ? -14.554 9.781 -23.510 1.00 50.38 157 SER A N 1
ATOM 1206 C CA . SER A 1 157 ? -13.170 9.518 -23.090 1.00 50.38 157 SER A CA 1
ATOM 1207 C C . SER A 1 157 ? -12.717 8.106 -23.470 1.00 50.38 157 SER A C 1
ATOM 1209 O O . SER A 1 157 ? -11.584 7.918 -23.926 1.00 50.38 157 SER A O 1
ATOM 1211 N N . TYR A 1 158 ? -13.619 7.124 -23.373 1.00 54.25 158 TYR A N 1
ATOM 1212 C CA . TYR A 1 158 ? -13.366 5.749 -23.808 1.00 54.25 158 TYR A CA 1
ATOM 1213 C C . TYR A 1 158 ? -13.182 5.655 -25.319 1.00 54.25 158 TYR A C 1
ATOM 1215 O O . TYR A 1 158 ? -12.253 5.000 -25.791 1.00 54.25 158 TYR A O 1
ATOM 1223 N N . GLU A 1 159 ? -14.015 6.356 -26.085 1.00 57.59 159 GLU A N 1
ATOM 1224 C CA . GLU A 1 159 ? -13.923 6.356 -27.542 1.00 57.59 159 GLU A CA 1
ATOM 1225 C C . GLU A 1 159 ? -12.613 6.997 -28.031 1.00 57.59 159 GLU A C 1
ATOM 1227 O O . GLU A 1 159 ? -11.964 6.496 -28.951 1.00 57.59 159 GLU A O 1
ATOM 1232 N N . LYS A 1 160 ? -12.159 8.064 -27.363 1.00 57.25 160 LYS A N 1
ATOM 1233 C CA . LYS A 1 160 ? -10.880 8.722 -27.662 1.00 57.25 160 LYS A CA 1
ATOM 1234 C C . LYS A 1 160 ? -9.682 7.819 -27.366 1.00 57.25 160 LYS A C 1
ATOM 1236 O O . LYS A 1 160 ? -8.771 7.731 -28.189 1.00 57.25 160 LYS A O 1
ATOM 1241 N N . ALA A 1 161 ? -9.697 7.127 -26.225 1.00 50.91 161 ALA A N 1
ATOM 1242 C CA . ALA A 1 161 ? -8.662 6.161 -25.863 1.00 50.91 161 ALA A CA 1
ATOM 1243 C C . ALA A 1 161 ? -8.642 4.965 -26.829 1.00 50.91 161 ALA A C 1
ATOM 1245 O O . ALA A 1 161 ? -7.572 4.561 -27.284 1.00 50.91 161 ALA A O 1
ATOM 1246 N N . ALA A 1 162 ? -9.815 4.453 -27.213 1.00 62.88 162 ALA A N 1
ATOM 1247 C CA . ALA A 1 162 ? -9.947 3.383 -28.196 1.00 62.88 162 ALA A CA 1
ATOM 1248 C C . ALA A 1 162 ? -9.415 3.802 -29.576 1.00 62.88 162 ALA A C 1
ATOM 1250 O O . ALA A 1 162 ? -8.652 3.055 -30.184 1.00 62.88 162 ALA A O 1
ATOM 1251 N N . ARG A 1 163 ? -9.731 5.018 -30.045 1.00 58.22 163 ARG A N 1
ATOM 1252 C CA . ARG A 1 163 ? -9.180 5.561 -31.300 1.00 58.22 163 ARG A CA 1
ATOM 1253 C C . ARG A 1 163 ? -7.667 5.745 -31.239 1.00 58.22 163 ARG A C 1
ATOM 1255 O O . ARG A 1 163 ? -6.988 5.432 -32.211 1.00 58.22 163 ARG A O 1
ATOM 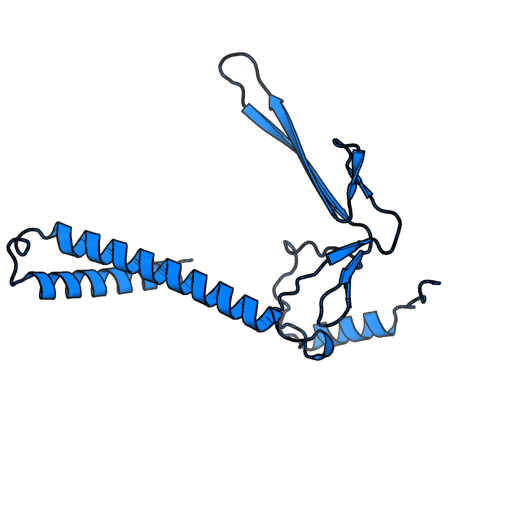1262 N N . TYR A 1 164 ? -7.132 6.226 -30.117 1.00 51.19 164 TYR A N 1
ATOM 1263 C CA . TYR A 1 164 ? -5.687 6.377 -29.938 1.00 51.19 164 TYR A CA 1
ATOM 1264 C C . TYR A 1 164 ? -4.969 5.022 -29.992 1.00 51.19 164 TYR A C 1
ATOM 1266 O O . TYR A 1 164 ? -3.981 4.879 -30.706 1.00 51.19 164 TYR A O 1
ATOM 1274 N N . LEU A 1 165 ? -5.501 4.011 -29.299 1.00 62.34 165 LEU A N 1
ATOM 1275 C CA . LEU A 1 165 ? -4.971 2.648 -29.344 1.00 62.34 165 LEU A CA 1
ATOM 1276 C C . LEU A 1 165 ? -5.102 2.028 -30.740 1.00 62.34 165 LEU A C 1
ATOM 1278 O O . LEU A 1 165 ? -4.167 1.384 -31.194 1.00 62.34 165 LEU A O 1
ATOM 1282 N N . ALA A 1 166 ? -6.209 2.257 -31.448 1.00 65.94 166 ALA A N 1
ATOM 1283 C CA . ALA A 1 166 ? -6.400 1.758 -32.810 1.00 65.94 166 ALA A CA 1
ATOM 1284 C C . ALA A 1 166 ? -5.461 2.424 -33.834 1.00 65.94 166 ALA A C 1
ATOM 1286 O O . ALA A 1 166 ? -5.044 1.785 -34.797 1.00 65.94 166 ALA A O 1
ATOM 1287 N N . ALA A 1 167 ? -5.117 3.699 -33.633 1.00 58.81 167 ALA A N 1
ATOM 1288 C CA . ALA A 1 167 ? -4.206 4.445 -34.501 1.00 58.81 167 ALA A CA 1
ATOM 1289 C C . ALA A 1 167 ? -2.720 4.221 -34.162 1.00 58.81 167 ALA A C 1
ATOM 1291 O O . ALA A 1 167 ? -1.841 4.536 -34.970 1.00 58.81 167 ALA A O 1
ATOM 1292 N N . ALA A 1 168 ? -2.419 3.697 -32.974 1.00 54.75 168 ALA A N 1
ATOM 1293 C CA . ALA A 1 168 ? -1.056 3.443 -32.547 1.00 54.75 168 ALA A CA 1
ATOM 1294 C C . ALA A 1 168 ? -0.443 2.282 -33.348 1.00 54.75 168 ALA A C 1
ATOM 1296 O O . ALA A 1 168 ? -0.955 1.165 -33.378 1.00 54.75 168 ALA A O 1
ATOM 1297 N N . LYS A 1 169 ? 0.709 2.528 -33.982 1.00 50.22 169 LYS A N 1
ATOM 1298 C CA . LYS A 1 169 ? 1.504 1.467 -34.610 1.00 50.22 169 LYS A CA 1
ATOM 1299 C C . LYS A 1 169 ? 2.321 0.749 -33.542 1.00 50.22 169 LYS A C 1
ATOM 1301 O O . LYS A 1 169 ? 3.385 1.219 -33.141 1.00 50.22 169 LYS A O 1
ATOM 1306 N N . PHE A 1 170 ? 1.830 -0.400 -33.099 1.00 53.44 170 PHE A N 1
ATOM 1307 C CA . PHE A 1 170 ? 2.577 -1.281 -32.210 1.00 53.44 170 PHE A CA 1
ATOM 1308 C C . PHE A 1 170 ? 3.650 -2.017 -33.015 1.00 53.44 170 PHE A C 1
ATOM 1310 O O . PHE A 1 170 ? 3.344 -2.733 -33.966 1.00 53.44 170 PHE A O 1
ATOM 1317 N N . LYS A 1 171 ? 4.922 -1.832 -32.653 1.00 52.47 171 LYS A N 1
ATOM 1318 C CA . LYS A 1 171 ? 5.999 -2.703 -33.132 1.00 52.47 171 LYS A CA 1
ATOM 1319 C C . LYS A 1 171 ? 6.108 -3.896 -32.195 1.00 52.47 171 LYS A C 1
ATOM 1321 O O . LYS A 1 171 ? 6.238 -3.713 -30.984 1.00 52.47 171 LYS A O 1
ATOM 1326 N N . GLU A 1 172 ? 6.102 -5.101 -32.758 1.00 46.81 172 GLU A N 1
ATOM 1327 C CA . GLU A 1 172 ? 6.557 -6.275 -32.022 1.00 46.81 172 GLU A CA 1
ATOM 1328 C C . GLU A 1 172 ? 8.020 -6.068 -31.628 1.00 46.81 172 GLU A C 1
ATOM 1330 O O . GLU A 1 172 ? 8.879 -5.743 -32.451 1.00 46.81 172 GLU A O 1
ATOM 1335 N N . LEU A 1 173 ? 8.285 -6.205 -30.333 1.00 37.31 173 LEU A N 1
ATOM 1336 C C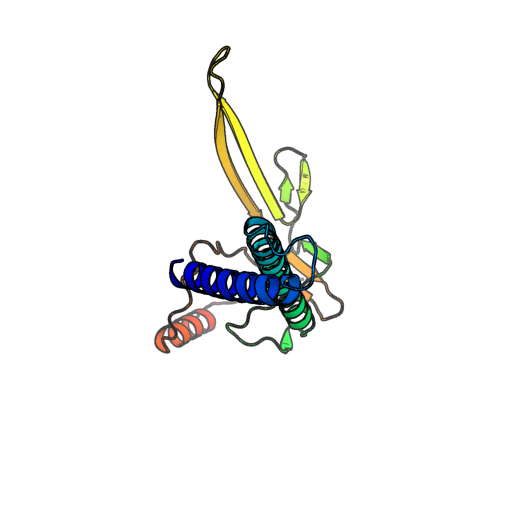A . LEU A 1 173 ? 9.642 -6.213 -29.814 1.00 37.31 173 LEU A CA 1
ATOM 1337 C C . LEU A 1 173 ? 10.277 -7.534 -30.238 1.00 37.31 173 LEU A C 1
ATOM 1339 O O . LEU A 1 173 ? 9.813 -8.594 -29.818 1.00 37.31 173 LEU A O 1
ATOM 1343 N N . GLN A 1 174 ? 11.287 -7.452 -31.108 1.00 39.69 174 GLN A N 1
ATOM 1344 C CA . GLN A 1 174 ? 12.053 -8.616 -31.541 1.00 39.69 174 GLN A CA 1
ATOM 1345 C C . GLN A 1 174 ? 12.624 -9.340 -30.314 1.00 39.69 174 GLN A C 1
ATOM 1347 O O . GLN A 1 174 ? 13.102 -8.691 -29.381 1.00 39.69 174 GLN A O 1
ATOM 1352 N N . LYS A 1 175 ? 12.453 -10.667 -30.318 1.00 37.19 175 LYS A N 1
ATOM 1353 C CA . LYS A 1 175 ? 12.843 -11.594 -29.249 1.00 37.19 175 LYS A CA 1
ATOM 1354 C C . LYS A 1 175 ? 14.335 -11.559 -28.960 1.00 37.19 175 LYS A C 1
ATOM 1356 O O . LYS A 1 175 ? 15.110 -11.465 -29.935 1.00 37.19 175 LYS A O 1
#